Protein AF-A0A257M219-F1 (afdb_monomer)

pLDDT: mean 74.57, std 14.16, range [50.47, 96.0]

Sequence (98 aa):
MRLTINLDDDLYAMARSHAIATKTSISKAVGDLLRRKTEVPATPTNPGIHPLSGFPVSQGTGRKLTEKEIQRAMDDDDVRILELMGLSPQEIEEALER

Nearest PDB structures (foldseek):
  8uk9-assembly1_A  TM=7.076E-01  e=9.959E+00  Tequatrovirus T4
  8x6f-assembly1_E  TM=2.394E-01  e=8.688E+00  Staphylococcus aureus

Mean predicted aligned error: 18.23 Å

Structure (mmCIF, N/CA/C/O backbone):
data_AF-A0A257M219-F1
#
_entry.id   AF-A0A257M219-F1
#
loop_
_atom_site.group_PDB
_atom_site.id
_atom_site.type_symbol
_atom_site.label_atom_id
_atom_site.label_alt_id
_atom_site.label_comp_id
_atom_site.label_asym_id
_atom_site.label_entity_id
_atom_site.label_seq_id
_atom_site.pdbx_PDB_ins_code
_atom_site.Cartn_x
_atom_site.Cartn_y
_atom_site.Cartn_z
_atom_site.occupancy
_atom_site.B_iso_or_equiv
_atom_site.auth_seq_id
_atom_site.auth_comp_id
_atom_site.auth_asym_id
_atom_site.auth_atom_id
_atom_site.pdbx_PDB_model_num
ATOM 1 N N . MET A 1 1 ? 10.651 19.774 -15.572 1.00 71.75 1 MET A N 1
ATOM 2 C CA . MET A 1 1 ? 11.975 19.145 -15.360 1.00 71.75 1 MET A CA 1
ATOM 3 C C . MET A 1 1 ? 11.872 17.675 -15.753 1.00 71.75 1 MET A C 1
ATOM 5 O O . MET A 1 1 ? 10.908 17.041 -15.344 1.00 71.75 1 MET A O 1
ATOM 9 N N . ARG A 1 2 ? 12.783 17.156 -16.587 1.00 80.00 2 ARG A N 1
ATOM 10 C CA . ARG A 1 2 ? 12.796 15.752 -17.045 1.00 80.00 2 ARG A CA 1
ATOM 11 C C . ARG A 1 2 ? 13.939 15.023 -16.342 1.00 80.00 2 ARG A C 1
ATOM 13 O O . ARG A 1 2 ? 15.066 15.500 -16.401 1.00 80.00 2 ARG A O 1
ATOM 20 N N . LEU A 1 3 ? 13.638 13.904 -15.689 1.00 84.38 3 LEU A N 1
ATOM 21 C CA . LEU A 1 3 ? 14.620 13.039 -15.038 1.00 84.38 3 LEU A CA 1
ATOM 22 C C . LEU A 1 3 ? 14.632 11.690 -15.759 1.00 84.38 3 LEU A C 1
ATOM 24 O O . LEU A 1 3 ? 13.571 11.118 -16.006 1.00 84.38 3 LEU A O 1
ATOM 28 N N . THR A 1 4 ? 15.822 11.199 -16.088 1.00 89.44 4 THR A N 1
ATOM 29 C CA . THR A 1 4 ? 16.025 9.850 -16.621 1.00 89.44 4 THR A CA 1
ATOM 30 C C . THR A 1 4 ? 16.691 9.025 -15.530 1.00 8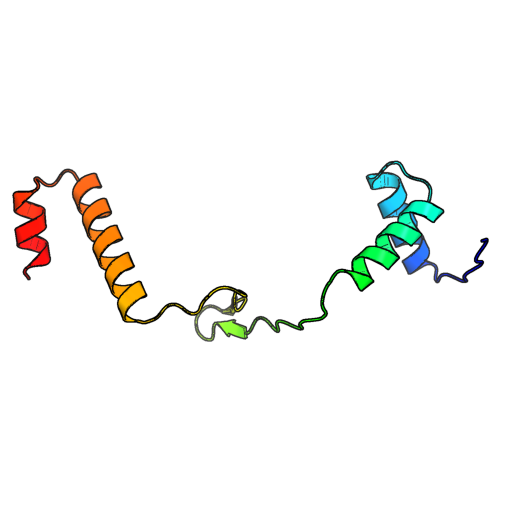9.44 4 THR A C 1
ATOM 32 O O . THR A 1 4 ? 17.711 9.447 -14.989 1.00 89.44 4 THR A O 1
ATOM 35 N N . ILE A 1 5 ? 16.107 7.879 -15.195 1.00 86.81 5 ILE A N 1
ATOM 36 C CA . ILE A 1 5 ? 16.626 6.952 -14.186 1.00 86.81 5 ILE A CA 1
ATOM 37 C C . ILE A 1 5 ? 16.737 5.560 -14.799 1.00 86.81 5 ILE A C 1
ATOM 39 O O . ILE A 1 5 ? 15.892 5.179 -15.608 1.00 86.81 5 ILE A O 1
ATOM 43 N N . ASN A 1 6 ? 17.763 4.817 -14.398 1.00 92.31 6 ASN A N 1
ATOM 44 C CA . ASN A 1 6 ? 17.854 3.389 -14.678 1.00 92.31 6 ASN A CA 1
ATOM 45 C C . ASN A 1 6 ? 17.139 2.644 -13.547 1.00 92.31 6 ASN A C 1
ATOM 47 O O . ASN A 1 6 ? 17.356 2.952 -12.376 1.00 92.31 6 ASN A O 1
ATOM 51 N N . LEU A 1 7 ? 16.257 1.718 -13.909 1.00 88.38 7 LEU A N 1
ATOM 52 C CA . LEU A 1 7 ? 15.486 0.888 -12.988 1.00 88.38 7 LEU A CA 1
ATOM 53 C C . LEU A 1 7 ? 15.806 -0.569 -13.286 1.00 88.38 7 LEU A C 1
ATOM 55 O O . LEU A 1 7 ? 15.759 -0.966 -14.449 1.00 88.38 7 LEU A O 1
ATOM 59 N N . ASP A 1 8 ? 16.078 -1.337 -12.238 1.00 95.25 8 ASP A N 1
ATOM 60 C CA . ASP A 1 8 ? 16.174 -2.790 -12.341 1.00 95.25 8 ASP A CA 1
ATOM 61 C C . ASP A 1 8 ? 14.808 -3.385 -12.720 1.00 95.25 8 ASP A C 1
ATOM 63 O O . ASP A 1 8 ? 13.755 -2.8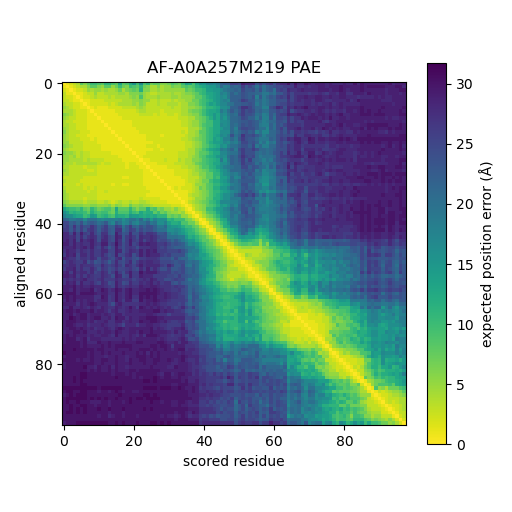12 -12.403 1.00 95.25 8 ASP A O 1
ATOM 67 N N . ASP A 1 9 ? 14.818 -4.548 -13.373 1.00 93.94 9 ASP A N 1
ATOM 68 C CA . ASP A 1 9 ? 13.613 -5.181 -13.927 1.00 93.94 9 ASP A CA 1
ATOM 69 C C . ASP A 1 9 ? 12.524 -5.413 -12.868 1.00 93.94 9 ASP A C 1
ATOM 71 O O . ASP A 1 9 ? 11.343 -5.155 -13.118 1.00 93.94 9 ASP A O 1
ATOM 75 N N . ASP A 1 10 ? 12.914 -5.803 -11.654 1.00 94.81 10 ASP A N 1
AT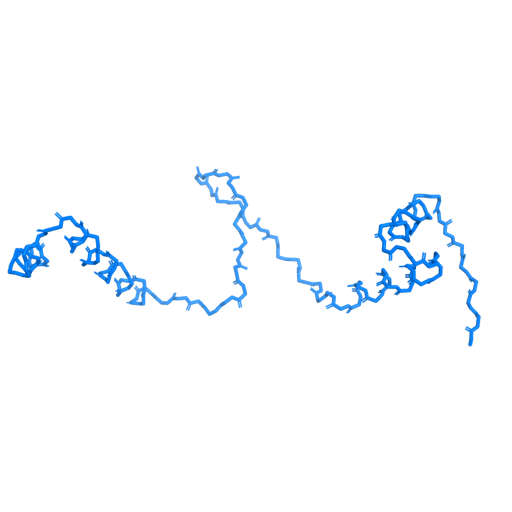OM 76 C CA . ASP A 1 10 ? 11.993 -6.040 -10.539 1.00 94.81 10 ASP A CA 1
ATOM 77 C C . ASP A 1 10 ? 11.282 -4.750 -10.098 1.00 94.81 10 ASP A C 1
ATOM 79 O O . ASP A 1 10 ? 10.070 -4.727 -9.850 1.00 94.81 10 ASP A O 1
ATOM 83 N N . LEU A 1 11 ? 12.021 -3.637 -10.045 1.00 92.00 11 LEU A N 1
ATOM 84 C CA . LEU A 1 11 ? 11.473 -2.329 -9.685 1.00 92.00 11 LEU A CA 1
ATOM 85 C C . LEU A 1 11 ? 10.561 -1.796 -10.789 1.00 92.00 11 LEU A C 1
ATOM 87 O O . LEU A 1 11 ? 9.511 -1.209 -10.508 1.00 92.00 11 LEU A O 1
ATOM 91 N N . TYR A 1 12 ? 10.928 -2.035 -12.047 1.00 94.50 12 TYR A N 1
ATOM 92 C CA . TYR A 1 12 ? 10.082 -1.711 -13.185 1.00 94.50 12 TYR A CA 1
ATOM 93 C C . TYR A 1 12 ? 8.774 -2.516 -13.163 1.00 94.50 12 TYR A C 1
ATOM 95 O O . TYR A 1 12 ? 7.694 -1.944 -13.350 1.00 94.50 12 TYR A O 1
ATOM 103 N N . ALA A 1 13 ? 8.837 -3.818 -12.869 1.00 95.69 13 ALA A N 1
ATOM 104 C CA . ALA A 1 13 ? 7.663 -4.677 -12.744 1.00 95.69 13 ALA A CA 1
ATOM 105 C C . ALA A 1 13 ? 6.718 -4.200 -11.627 1.00 95.69 13 ALA A C 1
ATOM 107 O O . ALA A 1 13 ? 5.503 -4.129 -11.834 1.00 95.69 13 ALA A O 1
ATOM 108 N N . MET A 1 14 ? 7.268 -3.790 -10.479 1.00 93.69 14 MET A N 1
ATOM 109 C CA . MET A 1 14 ? 6.497 -3.217 -9.371 1.00 93.69 14 MET A CA 1
ATOM 110 C C . MET A 1 14 ? 5.832 -1.885 -9.750 1.00 93.69 14 MET A C 1
ATOM 112 O O . MET A 1 14 ? 4.648 -1.673 -9.482 1.00 93.69 14 MET A O 1
ATOM 116 N N . ALA A 1 15 ? 6.557 -0.984 -10.415 1.00 93.75 15 ALA A N 1
ATOM 117 C CA . ALA A 1 15 ? 5.985 0.276 -10.885 1.00 93.75 15 ALA A CA 1
ATOM 118 C C . ALA A 1 15 ? 4.867 0.045 -11.915 1.00 93.75 15 ALA A C 1
ATOM 120 O O . ALA A 1 15 ? 3.840 0.728 -11.894 1.00 93.75 15 ALA A O 1
ATOM 121 N N . ARG A 1 16 ? 5.038 -0.948 -12.796 1.00 95.50 16 ARG A N 1
ATOM 122 C CA . ARG A 1 16 ? 4.041 -1.331 -13.800 1.00 95.50 16 ARG A CA 1
ATOM 123 C C . ARG A 1 16 ? 2.779 -1.908 -13.165 1.00 95.50 16 ARG A C 1
ATOM 125 O O . ARG A 1 16 ? 1.684 -1.515 -13.565 1.00 95.50 16 ARG A O 1
ATOM 132 N N . SER A 1 17 ? 2.900 -2.804 -12.186 1.00 95.44 17 SER A N 1
ATOM 133 C CA . SER A 1 17 ? 1.732 -3.367 -11.496 1.00 95.44 17 SER A CA 1
ATOM 134 C C . SER A 1 17 ? 0.942 -2.280 -10.760 1.00 95.44 17 SER A C 1
ATOM 136 O O . SER A 1 17 ? -0.283 -2.221 -10.881 1.00 95.44 17 SER A O 1
ATOM 138 N N . HIS A 1 18 ? 1.638 -1.347 -10.105 1.00 94.38 18 HIS A N 1
ATOM 139 C CA . HIS A 1 18 ? 1.023 -0.192 -9.453 1.00 94.38 18 HIS A CA 1
ATOM 140 C C . HIS A 1 18 ? 0.309 0.736 -10.450 1.00 94.38 18 HIS A C 1
ATOM 142 O O . HIS A 1 18 ? -0.810 1.189 -10.197 1.00 94.38 18 HIS A O 1
ATOM 148 N N . ALA A 1 19 ? 0.918 0.993 -11.610 1.00 96.00 19 ALA A N 1
ATOM 149 C CA . ALA A 1 19 ? 0.312 1.782 -12.680 1.00 96.00 19 ALA A CA 1
ATOM 150 C C . ALA A 1 19 ? -0.986 1.143 -13.206 1.00 96.00 19 ALA A C 1
ATOM 152 O O . ALA A 1 19 ? -1.986 1.839 -13.382 1.00 96.00 19 ALA A O 1
ATOM 153 N N . ILE A 1 20 ? -0.997 -0.183 -13.393 1.00 95.94 20 ILE A N 1
ATOM 154 C CA . ILE A 1 20 ? -2.186 -0.935 -13.822 1.00 95.94 20 ILE A CA 1
ATOM 155 C C . ILE A 1 20 ? -3.289 -0.848 -12.763 1.00 95.94 20 ILE A C 1
ATOM 157 O O . ILE A 1 20 ? -4.422 -0.498 -13.092 1.00 95.94 20 ILE A O 1
ATOM 161 N N . ALA A 1 21 ? -2.959 -1.111 -11.496 1.00 95.56 21 ALA A N 1
ATOM 162 C CA . ALA A 1 21 ? -3.923 -1.091 -10.397 1.00 95.56 21 ALA A CA 1
ATOM 163 C C . ALA A 1 21 ? -4.588 0.285 -10.224 1.00 95.56 21 ALA A C 1
ATOM 165 O O . ALA A 1 21 ? -5.786 0.378 -9.966 1.00 95.56 21 ALA A O 1
ATOM 166 N N . THR A 1 22 ? -3.819 1.358 -10.415 1.00 93.75 22 THR A N 1
ATOM 167 C CA . THR A 1 22 ? -4.290 2.743 -10.253 1.00 93.75 22 THR A CA 1
ATOM 168 C C . THR A 1 22 ? -4.799 3.381 -11.547 1.00 93.75 22 THR A C 1
ATOM 170 O O . THR A 1 22 ? -5.284 4.510 -11.512 1.00 93.75 22 THR A O 1
ATOM 173 N N . LYS A 1 23 ? -4.713 2.681 -12.689 1.00 95.75 23 LYS A N 1
ATOM 174 C CA . LYS A 1 23 ? -5.027 3.203 -14.033 1.00 95.75 23 LYS A CA 1
ATOM 175 C C . LYS A 1 23 ? -4.286 4.513 -14.349 1.00 95.75 23 LYS A C 1
ATOM 177 O O . LYS A 1 23 ? -4.846 5.434 -14.941 1.00 95.75 23 LYS A O 1
ATOM 182 N N . THR A 1 24 ? -3.021 4.605 -13.945 1.00 95.12 24 THR A N 1
ATOM 183 C CA . THR A 1 24 ? -2.165 5.779 -14.178 1.00 95.12 24 THR A CA 1
ATOM 184 C C . THR A 1 24 ? -0.987 5.446 -15.093 1.00 95.12 24 THR A C 1
ATOM 186 O O . THR A 1 24 ? -0.694 4.288 -15.378 1.00 95.12 24 THR A O 1
ATOM 189 N N . SER A 1 25 ? -0.289 6.474 -15.588 1.00 94.88 25 SER A N 1
ATOM 190 C CA . SER A 1 25 ? 0.962 6.281 -16.332 1.00 94.88 25 SER A CA 1
ATOM 191 C C . SER A 1 25 ? 2.075 5.739 -15.429 1.00 94.88 25 SER A C 1
ATOM 193 O O . SER A 1 25 ? 2.154 6.127 -14.262 1.00 94.88 25 SER A O 1
ATOM 195 N N . ILE A 1 26 ? 3.012 4.975 -15.998 1.00 91.94 26 ILE A N 1
ATOM 196 C CA . ILE A 1 26 ? 4.182 4.443 -15.275 1.00 91.94 26 ILE A CA 1
ATOM 197 C C . ILE A 1 26 ? 4.976 5.566 -14.589 1.00 91.94 26 ILE A C 1
ATOM 199 O O . ILE A 1 26 ? 5.319 5.441 -13.420 1.00 91.94 26 ILE A O 1
ATOM 203 N N . SER A 1 27 ? 5.208 6.699 -15.261 1.00 91.12 27 SER A N 1
ATOM 204 C CA . SER A 1 27 ? 5.944 7.831 -14.677 1.00 91.12 27 SER A CA 1
ATOM 205 C C . SER A 1 27 ? 5.264 8.411 -13.433 1.00 91.12 27 SER A C 1
ATOM 207 O O . SER A 1 27 ? 5.943 8.793 -12.483 1.00 91.12 27 SER A O 1
ATOM 209 N N . LYS A 1 28 ? 3.926 8.448 -13.422 1.00 91.50 28 LYS A N 1
ATOM 210 C CA . LYS A 1 28 ? 3.145 8.875 -12.256 1.00 91.50 28 LYS A CA 1
ATOM 211 C C . LYS A 1 28 ? 3.233 7.849 -11.129 1.00 91.50 28 LYS A C 1
ATOM 213 O O . LYS A 1 28 ? 3.554 8.229 -10.012 1.00 91.50 28 LYS A O 1
ATOM 218 N N . ALA A 1 29 ? 3.065 6.564 -11.441 1.00 93.44 29 ALA A N 1
ATOM 219 C CA . ALA A 1 29 ? 3.200 5.489 -10.462 1.00 93.44 29 ALA A CA 1
ATOM 220 C C . ALA A 1 29 ? 4.588 5.473 -9.793 1.00 93.44 29 ALA A C 1
ATOM 222 O O . ALA A 1 29 ? 4.673 5.345 -8.577 1.00 93.44 29 ALA A O 1
ATOM 223 N N . VAL A 1 30 ? 5.668 5.677 -10.558 1.00 92.25 30 VAL A N 1
ATOM 224 C CA . VAL A 1 30 ? 7.029 5.816 -10.006 1.00 92.25 30 VAL A CA 1
ATOM 225 C C . VAL A 1 30 ? 7.118 7.019 -9.062 1.00 92.25 30 VAL A C 1
ATOM 227 O O . VAL A 1 30 ? 7.661 6.901 -7.966 1.00 92.25 30 VAL A O 1
ATOM 230 N N . GLY A 1 31 ? 6.565 8.170 -9.455 1.00 91.12 31 GLY A N 1
ATOM 231 C CA . GLY A 1 31 ? 6.538 9.365 -8.610 1.00 91.12 31 GLY A CA 1
ATOM 232 C C . GLY A 1 31 ? 5.767 9.162 -7.302 1.00 91.12 31 GLY A C 1
ATOM 233 O O . GLY A 1 31 ? 6.235 9.585 -6.245 1.00 91.12 31 GLY A O 1
ATOM 234 N N . ASP A 1 32 ? 4.623 8.484 -7.364 1.00 89.81 32 ASP A N 1
ATOM 235 C CA . ASP A 1 32 ? 3.780 8.193 -6.202 1.00 89.81 32 ASP A CA 1
ATOM 236 C C . ASP A 1 32 ? 4.482 7.222 -5.235 1.00 89.81 32 ASP A C 1
ATOM 238 O O . ASP A 1 32 ? 4.508 7.453 -4.024 1.00 89.81 32 ASP A O 1
ATOM 242 N N . LEU A 1 33 ? 5.140 6.181 -5.760 1.00 88.56 33 LEU A N 1
ATOM 243 C CA . LEU A 1 33 ? 5.929 5.237 -4.960 1.00 88.56 33 LEU A CA 1
ATOM 244 C C . LEU A 1 33 ? 7.113 5.915 -4.255 1.00 88.56 33 LEU A C 1
ATOM 246 O O . LEU A 1 33 ? 7.378 5.628 -3.085 1.00 88.56 33 LEU A O 1
ATOM 250 N N . LEU A 1 34 ? 7.802 6.839 -4.933 1.00 88.94 34 LEU A N 1
ATOM 251 C CA . LEU A 1 34 ? 8.891 7.610 -4.329 1.00 88.94 34 LEU A CA 1
ATOM 252 C C . LEU A 1 34 ? 8.390 8.494 -3.182 1.00 88.94 34 LEU A C 1
ATOM 254 O O . LEU A 1 34 ? 9.021 8.519 -2.129 1.00 88.94 34 LEU A O 1
ATOM 258 N N . ARG A 1 35 ? 7.245 9.169 -3.354 1.00 87.06 35 ARG A N 1
ATOM 259 C CA . ARG A 1 35 ? 6.637 10.018 -2.311 1.00 87.06 35 ARG A CA 1
ATOM 260 C C . ARG A 1 35 ? 6.207 9.217 -1.088 1.00 87.06 35 ARG A C 1
ATOM 262 O O . ARG A 1 35 ? 6.459 9.644 0.034 1.00 87.06 35 ARG A O 1
ATOM 269 N N . ARG A 1 36 ? 5.646 8.023 -1.295 1.00 79.38 36 ARG A N 1
ATOM 270 C CA . ARG A 1 36 ? 5.233 7.137 -0.200 1.00 79.38 36 ARG A CA 1
ATOM 271 C C . ARG A 1 36 ? 6.396 6.775 0.729 1.00 79.38 36 ARG A C 1
ATOM 273 O O . ARG A 1 36 ? 6.197 6.687 1.934 1.00 79.38 36 ARG A O 1
ATOM 280 N N . LYS A 1 37 ? 7.612 6.598 0.198 1.00 67.94 37 LYS A N 1
ATOM 281 C CA . LYS A 1 37 ? 8.809 6.330 1.017 1.00 67.94 37 LYS A CA 1
ATOM 282 C C . LYS A 1 37 ? 9.221 7.540 1.861 1.00 67.94 37 LYS A C 1
ATOM 284 O O . LYS A 1 37 ? 9.734 7.354 2.958 1.00 67.94 37 LYS A O 1
ATOM 289 N N . THR A 1 38 ? 9.012 8.756 1.364 1.00 65.69 38 THR A N 1
ATOM 290 C CA . THR A 1 38 ? 9.353 9.991 2.084 1.00 65.69 38 THR A CA 1
ATOM 291 C C . THR A 1 38 ? 8.351 10.325 3.188 1.00 65.69 38 THR A C 1
ATOM 293 O O . THR A 1 38 ? 8.724 10.960 4.168 1.00 65.69 38 THR A O 1
ATOM 296 N N . GLU A 1 39 ? 7.092 9.911 3.032 1.00 62.75 39 GLU A N 1
ATOM 297 C CA . GLU A 1 39 ? 6.005 10.209 3.975 1.00 62.75 39 GLU A CA 1
ATOM 298 C C . GLU A 1 39 ? 5.888 9.206 5.129 1.00 62.75 39 GLU A C 1
ATOM 300 O O . GLU A 1 39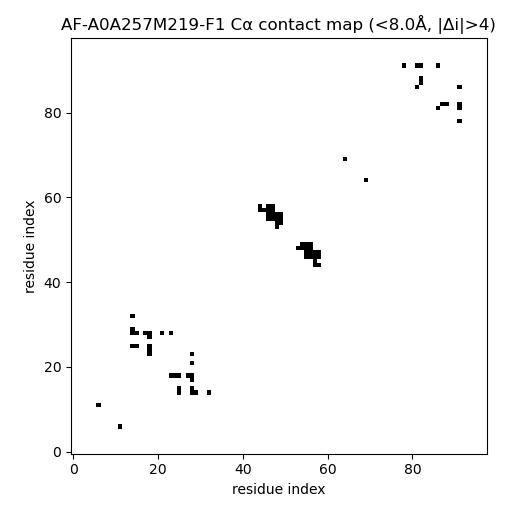 ? 5.274 9.526 6.145 1.00 62.75 39 GLU A O 1
ATOM 305 N N . VAL A 1 40 ? 6.480 8.011 5.021 1.00 58.56 40 VAL A N 1
ATOM 306 C CA . VAL A 1 40 ? 6.537 7.066 6.144 1.00 58.56 40 VAL A CA 1
ATOM 307 C C . VAL A 1 40 ? 7.732 7.432 7.032 1.00 58.56 40 VAL A C 1
ATOM 309 O O . VAL A 1 40 ? 8.869 7.172 6.630 1.00 58.56 40 VAL A O 1
ATOM 312 N N . PRO A 1 41 ? 7.540 7.998 8.243 1.00 54.16 41 PRO A N 1
ATOM 313 C CA . PRO A 1 41 ? 8.628 8.080 9.204 1.00 54.16 41 PRO A CA 1
ATOM 314 C C . PRO A 1 41 ? 9.102 6.654 9.481 1.00 54.16 41 PRO A C 1
ATOM 316 O O . PRO A 1 41 ? 8.332 5.812 9.946 1.00 54.16 41 PRO A O 1
ATOM 319 N N . ALA A 1 42 ? 10.363 6.378 9.145 1.00 54.97 42 ALA A N 1
ATOM 320 C CA . ALA A 1 42 ? 11.023 5.111 9.414 1.00 54.97 42 ALA A CA 1
ATOM 321 C C . ALA A 1 42 ? 11.151 4.927 10.929 1.00 54.97 42 ALA A C 1
ATOM 323 O O . ALA A 1 42 ? 12.192 5.184 11.524 1.00 54.97 42 ALA A O 1
ATOM 324 N N . THR A 1 43 ? 10.069 4.495 11.561 1.00 56.62 43 THR A N 1
ATOM 325 C CA . THR A 1 43 ? 10.117 3.923 12.895 1.00 56.62 43 THR A CA 1
ATOM 326 C C . THR A 1 43 ? 10.145 2.426 12.647 1.00 56.62 43 THR A C 1
ATOM 328 O O . THR A 1 43 ? 9.126 1.874 12.226 1.00 56.62 43 THR A O 1
ATOM 331 N N . PRO A 1 44 ? 11.291 1.744 12.803 1.00 52.66 44 PRO A N 1
ATOM 332 C CA . PRO A 1 44 ? 11.280 0.300 12.874 1.00 52.66 44 PRO A CA 1
ATOM 333 C C . PRO A 1 44 ? 10.592 -0.051 14.192 1.00 52.66 44 PRO A C 1
ATOM 335 O O . PRO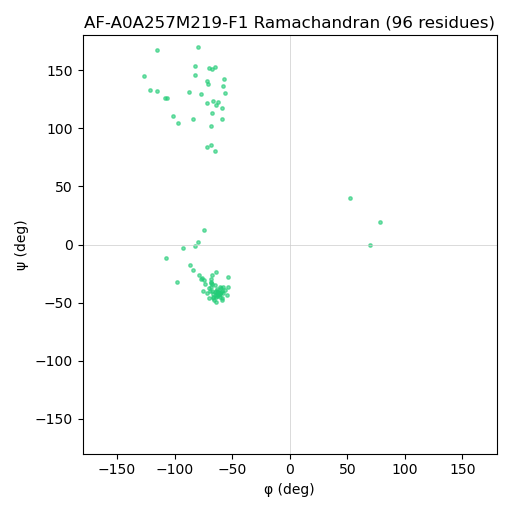 A 1 44 ? 11.230 -0.219 15.229 1.00 52.66 44 PRO A O 1
ATOM 338 N N . THR A 1 45 ? 9.265 -0.113 14.177 1.00 55.62 45 THR A N 1
ATOM 339 C CA . THR A 1 45 ? 8.509 -0.756 15.240 1.00 55.62 45 THR A CA 1
ATOM 340 C C . THR A 1 45 ? 8.769 -2.234 15.037 1.00 55.62 45 THR A C 1
ATOM 342 O O . THR A 1 45 ? 8.021 -2.892 14.328 1.00 55.62 45 THR A O 1
ATOM 345 N N . ASN A 1 46 ? 9.888 -2.745 15.554 1.00 54.84 46 ASN A N 1
ATOM 346 C CA . ASN A 1 46 ? 10.079 -4.184 15.663 1.00 54.84 46 ASN A CA 1
ATOM 347 C C . ASN A 1 46 ? 8.910 -4.672 16.529 1.00 54.84 46 ASN A C 1
ATOM 349 O O . ASN A 1 46 ? 8.879 -4.325 17.715 1.00 54.84 46 ASN A O 1
ATOM 353 N N . PRO A 1 47 ? 7.906 -5.372 15.969 1.00 59.88 47 PRO A N 1
ATOM 354 C CA . PRO A 1 47 ? 6.830 -5.877 16.791 1.00 59.88 47 PRO A CA 1
ATOM 355 C C . PRO A 1 47 ? 7.460 -6.952 17.672 1.00 59.88 47 PRO A C 1
ATOM 357 O O . PRO A 1 47 ? 7.969 -7.958 17.175 1.00 59.88 47 PRO A O 1
ATOM 360 N N . GLY A 1 48 ? 7.516 -6.704 18.979 1.00 63.06 48 GLY A N 1
ATOM 361 C CA . GLY A 1 48 ? 7.954 -7.725 19.920 1.00 63.06 48 GLY A CA 1
ATOM 362 C C . GLY A 1 48 ? 7.034 -8.933 19.776 1.00 63.06 48 GLY A C 1
ATOM 363 O O . GLY A 1 48 ? 5.823 -8.776 19.643 1.00 63.06 48 GLY A O 1
ATOM 364 N N . ILE A 1 49 ? 7.587 -10.141 19.758 1.00 72.56 49 ILE A N 1
ATOM 365 C CA . ILE A 1 49 ? 6.765 -11.352 19.765 1.00 72.56 49 ILE A CA 1
ATOM 366 C C . ILE A 1 49 ? 6.274 -11.561 21.196 1.00 72.56 49 ILE A C 1
ATOM 368 O O . ILE A 1 49 ? 7.075 -11.527 22.133 1.00 72.56 49 ILE A O 1
ATOM 372 N N . HIS A 1 50 ? 4.969 -11.765 21.380 1.00 67.12 50 HIS A N 1
ATOM 373 C CA . HIS A 1 50 ? 4.433 -12.092 22.697 1.00 67.12 50 HIS A CA 1
ATOM 374 C C . HIS A 1 50 ? 5.024 -13.435 23.166 1.00 67.12 50 HIS A C 1
ATOM 376 O O . HIS A 1 50 ? 4.835 -14.441 22.475 1.00 67.12 50 HIS A O 1
ATOM 382 N N . PRO A 1 51 ? 5.700 -13.501 24.328 1.00 70.88 51 PRO A N 1
ATOM 383 C CA . PRO A 1 51 ? 6.477 -14.678 24.730 1.00 70.88 51 PRO A CA 1
ATOM 384 C C . PRO A 1 51 ? 5.622 -15.934 24.949 1.00 70.88 51 PRO A C 1
ATOM 386 O O . PRO A 1 51 ? 6.128 -17.043 24.834 1.00 70.88 51 PRO A O 1
ATOM 389 N N . LEU A 1 52 ? 4.330 -15.766 25.242 1.00 71.94 52 LEU A N 1
ATOM 390 C CA . LEU A 1 52 ? 3.399 -16.870 25.499 1.00 71.94 52 LEU A CA 1
ATOM 391 C C . LEU A 1 52 ? 2.553 -17.266 24.287 1.00 71.94 52 LEU A C 1
ATOM 393 O O . LEU A 1 52 ? 2.191 -18.428 24.159 1.00 71.94 52 LEU A O 1
ATOM 397 N N . SER A 1 53 ? 2.204 -16.317 23.416 1.00 78.31 53 SER A N 1
ATOM 398 C CA . SER A 1 53 ? 1.244 -16.572 22.331 1.00 78.31 53 SER A CA 1
ATOM 399 C C . SER A 1 53 ? 1.896 -16.638 20.953 1.00 78.31 53 SER A C 1
ATOM 401 O O . SER A 1 53 ? 1.251 -17.062 20.002 1.00 78.31 53 SER A O 1
ATOM 403 N N . GLY A 1 54 ? 3.166 -16.232 20.823 1.00 75.38 54 GLY A N 1
ATOM 404 C CA . GLY A 1 54 ? 3.906 -16.276 19.559 1.00 75.38 54 GLY A CA 1
ATOM 405 C C . GLY A 1 54 ? 3.419 -15.278 18.504 1.00 75.38 54 GLY A C 1
ATOM 406 O O . GLY A 1 54 ? 3.987 -15.215 17.416 1.00 75.38 54 GLY A O 1
ATOM 407 N N . PHE A 1 55 ? 2.393 -14.478 18.808 1.00 74.69 55 PHE A N 1
ATOM 408 C CA . PHE A 1 55 ? 1.865 -13.480 17.889 1.00 74.69 55 PHE A CA 1
ATOM 409 C C . PHE A 1 55 ? 2.693 -12.186 17.924 1.00 74.69 55 PHE A C 1
ATOM 411 O O . PHE A 1 55 ? 3.196 -11.797 18.986 1.00 74.69 55 PHE A O 1
ATOM 418 N N . PRO A 1 56 ? 2.831 -11.497 16.776 1.00 73.06 56 PRO A N 1
ATOM 419 C CA . PRO A 1 56 ? 3.486 -10.199 16.715 1.00 73.06 56 PRO A CA 1
ATOM 420 C C . PRO A 1 56 ? 2.660 -9.157 17.477 1.00 73.06 56 PRO A C 1
ATOM 422 O O . PRO A 1 56 ? 1.492 -8.929 17.169 1.00 73.06 56 PRO A O 1
ATOM 425 N N . VAL A 1 57 ? 3.279 -8.498 18.456 1.00 69.88 57 VAL A N 1
ATOM 426 C CA . VAL A 1 57 ? 2.678 -7.397 19.213 1.00 69.88 57 VAL A CA 1
ATOM 427 C C . VAL A 1 57 ? 3.236 -6.090 18.677 1.00 69.88 57 VAL A C 1
ATOM 429 O O . VAL A 1 57 ? 4.407 -5.756 18.871 1.00 69.88 57 VAL A O 1
ATOM 432 N N . SER A 1 58 ? 2.391 -5.315 18.005 1.00 67.31 58 SER A N 1
ATOM 433 C CA . SER A 1 58 ? 2.710 -3.924 17.710 1.00 67.31 58 SER A CA 1
ATOM 434 C C . SER A 1 58 ? 2.620 -3.116 19.001 1.00 67.31 58 SER A C 1
ATOM 436 O O . SER A 1 58 ? 1.548 -3.049 19.607 1.00 67.31 58 SER A O 1
ATOM 438 N N . GLN A 1 59 ? 3.706 -2.458 19.411 1.00 63.38 59 GLN A N 1
ATOM 439 C CA . GLN A 1 59 ? 3.574 -1.374 20.381 1.00 63.38 59 GLN A CA 1
ATOM 440 C C . GLN A 1 59 ? 2.838 -0.233 19.681 1.00 63.38 59 GLN A C 1
ATOM 442 O O . GLN A 1 59 ? 3.400 0.443 18.820 1.00 63.38 59 GLN A O 1
ATOM 447 N N . GLY A 1 60 ? 1.545 -0.090 19.976 1.00 62.00 60 GLY A N 1
ATOM 448 C CA . GLY A 1 60 ? 0.743 1.000 19.438 1.00 62.00 60 GLY A CA 1
ATOM 449 C C . GLY A 1 60 ? 1.374 2.344 19.801 1.00 62.00 60 GLY A C 1
ATOM 450 O O . GLY A 1 60 ? 1.879 2.524 20.906 1.00 62.00 60 GLY A O 1
ATOM 451 N N . THR A 1 61 ? 1.322 3.312 18.889 1.00 60.84 61 THR A N 1
ATOM 452 C CA . THR A 1 61 ? 1.818 4.687 19.097 1.00 60.84 61 THR A CA 1
ATOM 453 C C . THR A 1 61 ? 0.906 5.526 20.004 1.00 60.84 61 THR A C 1
ATOM 455 O O . THR A 1 61 ? 1.008 6.751 20.033 1.00 60.84 61 THR A O 1
ATOM 458 N N . GLY A 1 62 ? -0.041 4.885 20.691 1.00 64.75 62 GLY A N 1
ATOM 459 C CA . GLY A 1 62 ? -1.022 5.531 21.551 1.00 64.75 62 GLY A CA 1
ATOM 460 C C . GLY A 1 62 ? -0.461 5.899 22.923 1.00 64.75 62 GLY A C 1
ATOM 461 O O . GLY A 1 62 ? 0.631 5.487 23.321 1.00 64.75 62 GLY A O 1
ATOM 462 N N . ARG A 1 63 ? -1.244 6.678 23.675 1.00 71.88 63 ARG A N 1
ATOM 463 C CA . ARG A 1 63 ? -0.979 6.963 25.090 1.00 71.88 63 ARG A CA 1
ATOM 464 C C . ARG A 1 63 ? -0.879 5.643 25.862 1.00 71.88 63 ARG A C 1
ATOM 466 O O . ARG A 1 63 ? -1.767 4.801 25.759 1.00 71.88 63 ARG A O 1
ATOM 473 N N . LYS A 1 64 ? 0.186 5.484 26.654 1.00 71.81 64 LYS A N 1
ATOM 474 C CA . LYS A 1 64 ? 0.314 4.365 27.596 1.00 71.81 64 LYS A CA 1
ATOM 475 C C . LYS A 1 64 ? -0.793 4.485 28.642 1.00 71.81 64 LYS A C 1
ATOM 477 O O . LYS A 1 64 ? -0.861 5.504 29.328 1.00 71.81 64 LYS A O 1
ATOM 482 N N . LEU A 1 65 ? -1.648 3.471 28.721 1.00 72.62 65 LEU A N 1
ATOM 483 C CA . LEU A 1 65 ? -2.664 3.379 29.761 1.00 72.62 65 LEU A CA 1
ATOM 484 C C . LEU A 1 65 ? -1.987 3.078 31.097 1.00 72.62 65 LEU A C 1
ATOM 486 O O . LEU A 1 65 ? -1.044 2.287 31.170 1.00 72.62 65 LEU A O 1
ATOM 490 N N . THR A 1 66 ? -2.451 3.746 32.142 1.00 79.19 66 THR A N 1
ATOM 491 C CA . THR A 1 66 ? -2.051 3.455 33.519 1.00 79.19 66 THR A CA 1
ATOM 492 C C . THR A 1 66 ? -2.871 2.292 34.068 1.00 79.19 66 THR A C 1
ATOM 494 O O . THR A 1 66 ? -4.007 2.079 33.658 1.00 79.19 66 THR A O 1
ATOM 497 N N . GLU A 1 67 ? -2.323 1.557 35.034 1.00 75.75 67 GLU A N 1
ATOM 498 C CA . GLU A 1 67 ? -3.005 0.419 35.671 1.00 75.75 67 GLU A CA 1
ATOM 499 C C . GLU A 1 67 ? -4.390 0.796 36.227 1.00 75.75 67 GLU A C 1
ATOM 501 O O . GLU A 1 67 ? -5.352 0.054 36.067 1.00 75.75 67 GLU A O 1
ATOM 506 N N . LYS A 1 68 ? -4.534 2.017 36.761 1.00 73.06 68 LYS A N 1
ATOM 507 C CA . LYS A 1 68 ? -5.825 2.549 37.231 1.00 73.06 68 LYS A CA 1
ATOM 508 C C . LYS A 1 68 ? -6.852 2.746 36.112 1.00 73.06 68 LYS A C 1
ATOM 510 O O . LYS A 1 68 ? -8.044 2.594 36.349 1.00 73.06 68 LYS A O 1
ATOM 515 N N . GLU A 1 69 ? -6.406 3.126 34.916 1.00 71.69 69 GLU A N 1
ATOM 516 C CA . GLU A 1 69 ? -7.286 3.282 33.750 1.00 71.69 69 GLU A CA 1
ATOM 517 C C . GLU A 1 69 ? -7.715 1.922 33.195 1.00 71.69 69 GLU A C 1
ATOM 519 O O . GLU A 1 69 ? -8.845 1.794 32.738 1.00 71.69 69 GLU A O 1
ATOM 524 N N . ILE A 1 70 ? -6.837 0.915 33.275 1.00 76.75 70 ILE A N 1
ATOM 525 C CA . ILE A 1 70 ? -7.156 -0.468 32.903 1.00 76.75 70 ILE A CA 1
ATOM 526 C C . ILE A 1 70 ? -8.214 -1.029 33.855 1.00 76.75 70 ILE A C 1
ATOM 528 O O . ILE A 1 70 ? -9.221 -1.540 33.381 1.00 76.75 70 ILE A O 1
ATOM 532 N N . GLN A 1 71 ? -8.029 -0.863 35.170 1.00 73.12 71 GLN A N 1
ATOM 533 C CA . GLN A 1 71 ? -8.987 -1.358 36.159 1.00 73.12 71 GLN A CA 1
ATOM 534 C C . GLN A 1 71 ? -10.378 -0.750 35.953 1.00 73.12 71 GLN A C 1
ATOM 536 O O . GLN A 1 71 ? -11.350 -1.483 35.840 1.00 73.12 71 GLN A O 1
ATOM 541 N N . ARG A 1 72 ? -10.466 0.577 35.783 1.00 70.00 72 ARG A N 1
ATOM 542 C CA . ARG A 1 72 ? -11.751 1.244 35.524 1.00 70.00 72 ARG A CA 1
ATOM 543 C C . ARG A 1 72 ? -12.438 0.717 34.257 1.00 70.00 72 ARG A C 1
ATOM 545 O O . ARG A 1 72 ? -13.650 0.573 34.247 1.00 70.00 72 ARG A O 1
ATOM 552 N N . ALA A 1 73 ? -11.679 0.450 33.194 1.00 68.94 73 ALA A N 1
ATOM 553 C CA . ALA A 1 73 ? -12.249 -0.082 31.959 1.00 68.94 73 ALA A CA 1
ATOM 554 C C . ALA A 1 73 ? -12.775 -1.518 32.127 1.00 68.94 73 ALA A C 1
ATOM 556 O O . ALA A 1 73 ? -13.799 -1.849 31.538 1.00 68.94 73 ALA A O 1
ATOM 557 N N . MET A 1 74 ? -12.093 -2.344 32.929 1.00 69.81 74 MET A N 1
ATOM 558 C CA . MET A 1 74 ? -12.547 -3.700 33.249 1.00 69.81 74 MET A CA 1
ATOM 559 C C . MET A 1 74 ? -13.825 -3.676 34.089 1.00 69.81 74 MET A C 1
ATOM 561 O O . MET A 1 74 ? -14.786 -4.345 33.727 1.00 69.81 74 MET A O 1
ATOM 565 N N . ASP A 1 75 ? -13.870 -2.835 35.125 1.00 72.00 75 ASP A N 1
ATOM 566 C CA . ASP A 1 75 ? -15.056 -2.684 35.973 1.00 72.00 75 ASP A CA 1
ATOM 567 C C . ASP A 1 75 ? -16.277 -2.221 35.137 1.00 72.00 75 ASP A C 1
ATOM 569 O O . ASP A 1 75 ? -17.380 -2.746 35.284 1.00 72.00 75 ASP A O 1
ATOM 573 N N . ASP A 1 76 ? -16.080 -1.290 34.191 1.00 64.00 76 ASP A N 1
ATOM 574 C CA . ASP A 1 76 ? -17.137 -0.804 33.289 1.00 64.00 76 ASP A CA 1
ATOM 575 C C . ASP A 1 76 ? -17.611 -1.872 32.277 1.00 64.00 76 ASP A C 1
ATOM 577 O O . ASP A 1 76 ? -18.763 -1.838 31.830 1.00 64.00 76 ASP A O 1
ATOM 581 N N . ASP A 1 77 ? -16.730 -2.771 31.828 1.00 61.56 77 ASP A N 1
ATOM 582 C CA . ASP A 1 77 ? -17.081 -3.873 30.919 1.00 61.56 77 ASP A CA 1
ATOM 583 C C . ASP A 1 77 ? -17.822 -4.992 31.667 1.00 61.56 77 ASP A C 1
ATOM 585 O O . ASP A 1 77 ? -18.826 -5.493 31.156 1.00 61.56 77 ASP A O 1
ATOM 589 N N . ASP A 1 78 ? -17.403 -5.324 32.889 1.00 61.84 78 ASP A N 1
ATOM 590 C CA . ASP A 1 78 ? -18.054 -6.332 33.730 1.00 61.84 78 ASP A CA 1
ATOM 591 C C . ASP A 1 78 ? -19.492 -5.923 34.078 1.00 61.84 78 ASP A C 1
ATOM 593 O O . ASP A 1 78 ? -20.417 -6.723 33.923 1.00 61.84 78 ASP A O 1
ATOM 597 N N . VAL A 1 79 ? -19.723 -4.650 34.423 1.00 60.41 79 VAL A N 1
ATOM 598 C CA . VAL A 1 79 ? -21.076 -4.108 34.649 1.00 60.41 79 VAL A CA 1
ATOM 599 C C . VAL A 1 79 ? -21.950 -4.253 33.399 1.00 60.41 79 VAL A C 1
ATOM 601 O O . VAL A 1 79 ? -23.078 -4.740 33.481 1.00 60.41 79 VAL A O 1
ATOM 604 N N . ARG A 1 80 ? -21.426 -3.911 32.216 1.00 61.34 80 ARG A N 1
ATOM 605 C CA . ARG A 1 80 ? -22.172 -4.021 30.948 1.00 61.34 80 ARG A CA 1
ATOM 606 C C . ARG A 1 80 ? -22.454 -5.470 30.551 1.00 61.34 80 ARG A C 1
ATOM 608 O O . ARG A 1 80 ? -23.498 -5.752 29.964 1.00 61.34 80 ARG A O 1
ATOM 615 N N . ILE A 1 81 ? -21.548 -6.393 30.864 1.00 61.44 81 ILE A N 1
ATOM 616 C CA . ILE A 1 81 ? -21.730 -7.832 30.641 1.00 61.44 81 ILE A CA 1
ATOM 617 C C . ILE A 1 81 ? -22.810 -8.392 31.583 1.00 61.44 81 ILE A C 1
ATOM 619 O O . ILE A 1 81 ? -23.643 -9.188 31.146 1.00 61.44 81 ILE A O 1
ATOM 623 N N . LEU A 1 82 ? -22.845 -7.947 32.841 1.00 59.53 82 LEU A N 1
ATOM 624 C CA . LEU A 1 82 ? -23.861 -8.335 33.826 1.00 59.53 82 LEU A CA 1
ATOM 625 C C . LEU A 1 82 ? -25.257 -7.789 33.473 1.00 59.53 82 LEU A C 1
ATOM 627 O O . LEU A 1 82 ? -26.238 -8.531 33.554 1.00 59.53 82 LEU A O 1
ATOM 631 N N . GLU A 1 83 ? -25.351 -6.548 32.983 1.00 58.12 83 GLU A N 1
ATOM 632 C CA . GLU A 1 83 ? -26.596 -5.975 32.446 1.00 58.12 83 GLU A CA 1
ATOM 633 C C . GLU A 1 83 ? -27.108 -6.752 31.220 1.00 58.12 83 GLU A C 1
ATOM 635 O O . GLU A 1 83 ? -28.306 -7.021 31.096 1.00 58.12 8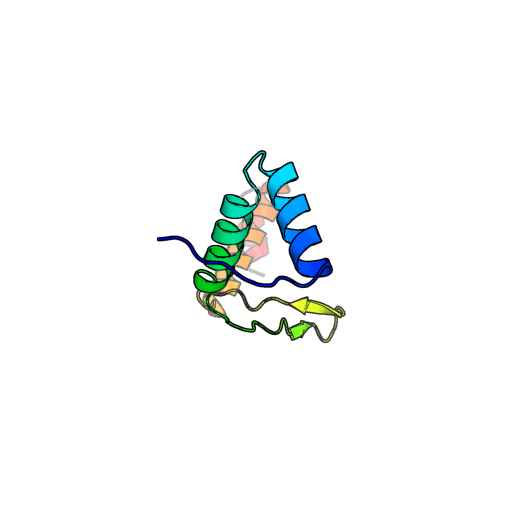3 GLU A O 1
ATOM 640 N N . LEU A 1 84 ? -26.206 -7.173 30.323 1.00 61.69 84 LEU A N 1
ATOM 641 C CA . LEU A 1 84 ? -26.558 -7.965 29.138 1.00 61.69 84 LEU A CA 1
ATOM 642 C C . LEU A 1 84 ? -27.054 -9.378 29.499 1.00 61.69 84 LEU A C 1
ATOM 644 O O . LEU A 1 84 ? -27.829 -9.969 28.745 1.00 61.69 84 LEU A O 1
ATOM 648 N N . MET A 1 85 ? -26.637 -9.913 30.652 1.00 59.75 85 MET A N 1
ATOM 649 C CA . MET A 1 85 ? -27.122 -11.185 31.202 1.00 59.75 85 MET A CA 1
ATOM 650 C C . MET A 1 85 ? -28.484 -11.069 31.910 1.00 59.75 85 MET A C 1
ATOM 652 O O . MET A 1 85 ? -29.010 -12.081 32.374 1.00 59.75 85 MET A O 1
ATOM 656 N N . GLY A 1 86 ? -29.098 -9.879 31.929 1.00 56.44 86 GLY A N 1
ATOM 657 C CA . GLY A 1 86 ? -30.470 -9.676 32.401 1.00 56.44 86 GLY A CA 1
ATOM 658 C C . GLY A 1 86 ? -30.621 -9.638 33.921 1.00 56.44 86 GLY A C 1
ATOM 659 O O . GLY A 1 86 ? -31.728 -9.847 34.418 1.00 56.44 86 GLY A O 1
ATOM 660 N N . LEU A 1 87 ? -29.529 -9.388 34.647 1.00 60.62 87 LEU A N 1
ATOM 661 C CA . LEU A 1 87 ? -29.552 -9.201 36.095 1.00 60.62 87 LEU A CA 1
ATOM 662 C C . LEU A 1 87 ? -30.200 -7.860 36.444 1.00 60.62 87 LEU A C 1
ATOM 664 O O . LEU A 1 87 ? -30.011 -6.851 35.760 1.00 60.62 87 LEU A O 1
ATOM 668 N N . SER A 1 88 ? -30.998 -7.856 37.508 1.00 64.62 88 SER A N 1
ATOM 669 C CA . SER A 1 88 ? -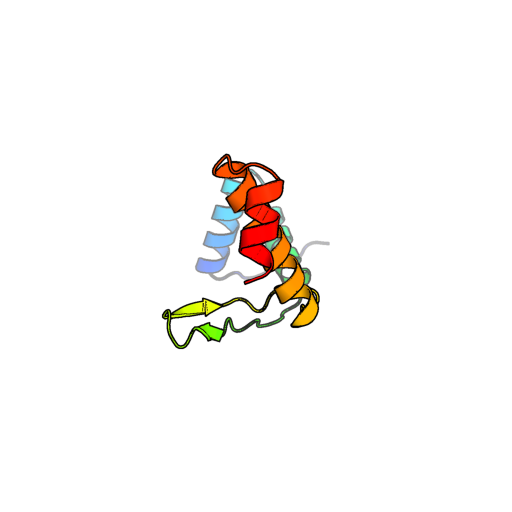31.596 -6.626 38.013 1.00 64.62 88 SER A CA 1
ATOM 670 C C . SER A 1 88 ? -30.514 -5.736 38.649 1.00 64.62 88 SER A C 1
ATOM 672 O O . SER A 1 88 ? -29.532 -6.256 39.179 1.00 64.62 88 SER A O 1
ATOM 674 N N . PRO A 1 89 ? -30.672 -4.398 38.654 1.0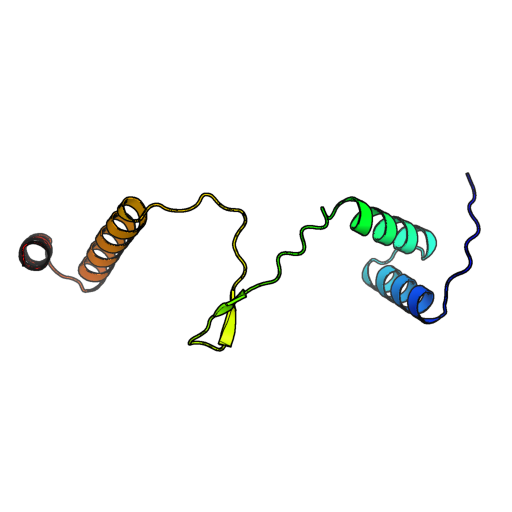0 60.91 89 PRO A N 1
ATOM 675 C CA . PRO A 1 89 ? -29.649 -3.481 39.172 1.00 60.91 89 PRO A CA 1
ATOM 676 C C . PRO A 1 89 ? -29.182 -3.789 40.606 1.00 60.91 89 PRO A C 1
ATOM 678 O O . PRO A 1 89 ? -28.037 -3.525 40.948 1.00 60.91 89 PRO A O 1
ATOM 681 N N . GLN A 1 90 ? -30.051 -4.391 41.426 1.00 64.50 90 GLN A N 1
ATOM 682 C CA . GLN A 1 90 ? -29.759 -4.766 42.815 1.00 64.50 90 GLN A CA 1
ATOM 683 C C . GLN A 1 90 ? -28.843 -5.998 42.922 1.00 64.50 90 GLN A C 1
ATOM 685 O O . GLN A 1 90 ? -28.046 -6.092 43.848 1.00 64.50 90 GL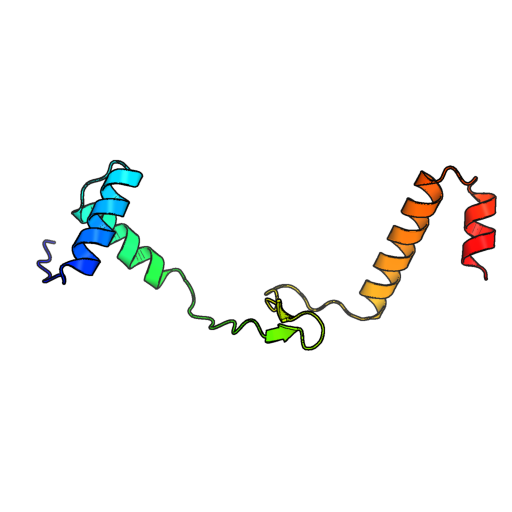N A O 1
ATOM 690 N N . GLU A 1 91 ? -28.916 -6.924 41.964 1.00 60.94 91 GLU A N 1
ATOM 691 C CA . GLU A 1 91 ? -28.079 -8.134 41.930 1.00 60.94 91 GLU A CA 1
ATOM 692 C C . GLU A 1 91 ? -26.665 -7.835 41.406 1.00 60.94 91 GLU A C 1
ATOM 694 O O . GLU A 1 91 ? -25.711 -8.528 41.753 1.00 60.94 91 GLU A O 1
ATOM 699 N N . ILE A 1 92 ? -26.521 -6.785 40.589 1.00 60.06 92 ILE A N 1
ATOM 700 C CA . ILE A 1 92 ? -25.224 -6.309 40.091 1.00 60.06 92 ILE A CA 1
ATOM 701 C C . ILE A 1 92 ? -24.437 -5.642 41.225 1.00 60.06 92 ILE A C 1
ATOM 703 O O . ILE A 1 92 ? -23.247 -5.912 41.369 1.00 60.06 92 ILE A O 1
ATOM 707 N N . GLU A 1 93 ? -25.096 -4.834 42.062 1.00 62.78 93 GLU A N 1
ATOM 708 C CA . GLU A 1 93 ? -24.470 -4.226 43.246 1.00 62.78 93 GLU A CA 1
ATOM 709 C C . GLU A 1 93 ? -23.974 -5.293 44.241 1.00 62.78 93 GLU A C 1
ATOM 711 O O . GLU A 1 93 ? -22.832 -5.224 44.690 1.00 62.78 93 GLU A O 1
ATOM 716 N N . GLU A 1 94 ? -24.766 -6.337 44.514 1.00 64.56 94 GLU A N 1
ATOM 717 C CA . GLU A 1 94 ? -24.372 -7.422 45.432 1.00 64.56 94 GLU A CA 1
ATOM 718 C C . GLU A 1 94 ? -23.222 -8.295 44.884 1.00 64.56 94 GLU A C 1
ATOM 720 O O . GLU A 1 94 ? -22.415 -8.827 45.650 1.00 64.56 94 GLU A O 1
ATOM 725 N N . ALA A 1 95 ? -23.109 -8.435 43.559 1.00 60.59 95 ALA A N 1
ATOM 726 C CA . ALA A 1 95 ? -22.020 -9.171 42.916 1.00 60.59 95 ALA A CA 1
ATOM 727 C C . ALA A 1 95 ? -20.696 -8.389 42.881 1.00 60.59 95 ALA A C 1
ATOM 729 O O . ALA A 1 95 ? -19.635 -9.010 42.900 1.00 60.59 95 ALA A O 1
ATOM 730 N N . LEU A 1 96 ? -20.753 -7.053 42.835 1.00 60.09 96 LEU A N 1
ATOM 731 C CA . LEU A 1 96 ? -19.574 -6.180 42.784 1.00 60.09 96 LEU A CA 1
ATOM 732 C C . LEU A 1 96 ? -18.971 -5.898 44.174 1.00 60.09 96 LEU A C 1
ATOM 734 O O . LEU A 1 96 ? -17.800 -5.539 44.270 1.00 60.09 96 LEU A O 1
ATOM 738 N N . GLU A 1 97 ? -19.754 -6.052 45.249 1.00 61.78 97 GLU A N 1
ATOM 739 C CA . GLU A 1 97 ? -19.310 -5.858 46.642 1.00 61.78 97 GLU A CA 1
ATOM 740 C C . GLU A 1 97 ? -18.580 -7.072 47.261 1.00 61.78 97 GLU A C 1
ATOM 742 O O . GLU A 1 97 ? -18.135 -6.999 48.413 1.00 61.78 97 GLU A O 1
ATOM 747 N N . ARG A 1 98 ? -18.436 -8.185 46.529 1.00 50.47 98 ARG A N 1
ATOM 748 C CA . ARG A 1 98 ? -17.772 -9.418 46.991 1.00 50.47 98 ARG A CA 1
ATOM 749 C C . ARG A 1 98 ? -16.357 -9.581 46.449 1.00 50.47 98 ARG A C 1
ATOM 751 O O . ARG A 1 98 ? -15.506 -10.047 47.244 1.00 50.47 98 ARG A O 1
#

Radius of gyration: 26.08 Å; Cα contacts (8 Å, |Δi|>4): 41; chains: 1; bounding box: 50×36×64 Å

Secondary structure (DSSP, 8-state):
--------HHHHHHHHHHHHHHT--HHHHHHHHHHHHHHS-------EEPTTT--EE---SSPPPPHHHHHHHHHHHHHHHHHHTT--HHHHHHHH--

Foldseek 3Di:
DDDDDDDDPVRQVVLVVQCVVVVHDSVVSVVVVVVVVVPDDPDPQQQDQDPPPRDGHRPDPDDDDDPVNVVVVVLVVVLVVCVVVVDDPVVSVVVVVD

Solvent-accessible surface area (backbone atoms only — not comparable to full-atom values): 6212 Å² total; per-residue (Å²): 139,89,85,88,80,92,70,57,69,69,59,47,52,51,29,45,53,49,7,60,78,69,74,48,55,52,74,55,32,46,52,52,56,55,49,54,62,72,71,50,80,89,67,86,75,73,46,51,60,39,91,88,75,70,46,75,37,72,82,68,94,62,84,82,80,49,73,70,58,52,50,53,53,50,56,57,49,52,52,53,52,45,52,74,71,68,54,55,76,70,59,53,55,62,64,72,77,109